Protein 6GZ8 (pdb70)

Solvent-accessible surface area: 7248 Å² total; per-residue (Å²): 125,40,150,48,57,0,18,0,2,30,171,104,22,142,39,53,47,42,80,9,70,0,68,168,38,188,59,37,6,85,18,0,0,69,26,0,12,71,74,18,66,0,47,142,64,53,34,150,52,36,83,4,5,0,9,49,106,10,89,15,94,30,60,74,94,221,91,12,11,0,13,0,32,2,25,77,61,0,88,106,21,122,123,125,10,7,110,68,0,12,63,0,0,4,83,0,0,19,48,25,130,59,5,86,50,0,46,3,62,5,75,48,126,103,32,184,97,1,55,64,39,26,42,109,20,64,88,76,12,21,79,196,118

Foldseek 3Di:
DCWAWFQWQFLVGHGDTDIDDDDDDPCVLQVSLQLLEFPGPVPVVDPPRTGHQFYHPKHWDWDQDQVQEIETEIEPSRLVDDQVCQVVNLQRSQVRNCVDPRHFFYFYHYPPHGDCARPPHGHGDDRGHGPVD

Nearest PDB structures (foldseek):
  6gz8-assembly1_A  TM=1.008E+00  e=9.552E-30  Bacillus subtilis subsp. subtilis str. 168
  6gzb-assembly2_B  TM=9.983E-01  e=2.114E-27  Bacillus subtilis subsp. subtilis str. 168
  6gzb-assembly4_D  TM=9.986E-01  e=3.557E-27  Bacillus subtilis subsp. subtilis str. 168
  7m3w-assembly1_B  TM=5.457E-01  e=1.826E-01  Mycobacterium avium subsp. paratuberculosis K-10
  1wz8-assembly1_E  TM=5.325E-01  e=3.986E-01  Thermus thermophilus HB8

Sequence (133 aa):
TVVMRELYLIDKNGYVVAQTLPLPKKSESTAKKQALEYLVQGGPVSSEILPNGFRAVLPADTTVNVDIKKDGTAIADFSNEFKNYKKEDEQKIVQQSVTWTLTQFSSIDKVKLRINGHELKEMPVGGTPISDDLSRKD

Structure (mmCIF, N/CA/C/O backbone):
data_6GZ8
#
_entry.id   6GZ8
#
_cell.length_a   38.360
_cell.length_b   53.601
_cell.length_c   64.861
_cell.angle_alpha   90.00
_cell.angle_beta   90.00
_cell.angle_gamma   90.00
#
_symmetry.space_group_name_H-M   'P 21 21 21'
#
loop_
_entity.id
_entity.type
_entity.pdbx_description
1 polymer 'Spore germination protein GerM'
2 non-polymer 'SODIUM ION'
3 non-polymer 1,2-ETHANEDIOL
4 water water
#
loop_
_atom_site.group_PDB
_atom_site.id
_atom_site.type_symbol
_atom_site.label_atom_id
_atom_site.label_alt_id
_atom_site.label_comp_id
_atom_site.label_asym_id
_atom_site.label_entity_id
_atom_site.label_seq_id
_atom_site.pdbx_PDB_ins_code
_atom_site.Cartn_x
_atom_site.Cartn_y
_atom_site.Cartn_z
_atom_site.occupancy
_atom_site.B_iso_or_equiv
_atom_site.auth_seq_id
_atom_site.auth_comp_id
_atom_site.auth_asym_id
_atom_site.auth_atom_id
_atom_site.pdbx_PDB_model_num
ATOM 1 N N . THR A 1 1 ? 13.853 35.303 11.460 1.00 13.29 76 THR A N 1
ATOM 2 C CA . THR A 1 1 ? 13.573 34.865 10.091 1.00 11.32 76 THR A CA 1
ATOM 3 C C . THR A 1 1 ? 12.090 35.007 9.806 1.00 11.52 76 THR A C 1
ATOM 4 O O . THR A 1 1 ? 11.269 35.161 10.735 1.00 14.08 76 THR A O 1
ATOM 17 N N . VAL A 1 2 ? 11.764 34.894 8.513 1.00 10.12 77 VAL A N 1
ATOM 18 C CA A VAL A 1 2 ? 10.419 35.064 7.973 0.50 9.15 77 VAL A CA 1
ATOM 19 C CA B VAL A 1 2 ? 10.392 34.958 8.077 0.50 10.79 77 VAL A CA 1
ATOM 20 C C . VAL A 1 2 ? 10.181 33.891 7.016 1.00 8.78 77 VAL A C 1
ATOM 21 O O . VAL A 1 2 ? 11.064 33.605 6.195 1.00 9.95 77 VAL A O 1
ATOM 45 N N . MET A 1 3 ? 9.009 33.260 7.075 1.00 8.25 78 MET A N 1
ATOM 46 C CA . MET A 1 3 ? 8.697 32.174 6.159 1.00 7.95 78 MET A CA 1
ATOM 47 C C . MET A 1 3 ? 8.463 32.716 4.754 1.00 7.39 78 MET A C 1
ATOM 48 O O . MET A 1 3 ? 7.633 33.587 4.557 1.00 9.61 78 MET A O 1
ATOM 62 N N . ARG A 1 4 ? 9.176 32.153 3.790 1.00 7.84 79 ARG A N 1
ATOM 63 C CA . ARG A 1 4 ? 9.037 32.534 2.382 1.00 7.93 79 ARG A CA 1
ATOM 64 C C . ARG A 1 4 ? 8.946 31.286 1.522 1.00 8.09 79 ARG A C 1
ATOM 65 O O . ARG A 1 4 ? 9.600 30.292 1.799 1.00 9.92 79 ARG A O 1
ATOM 86 N N . GLU A 1 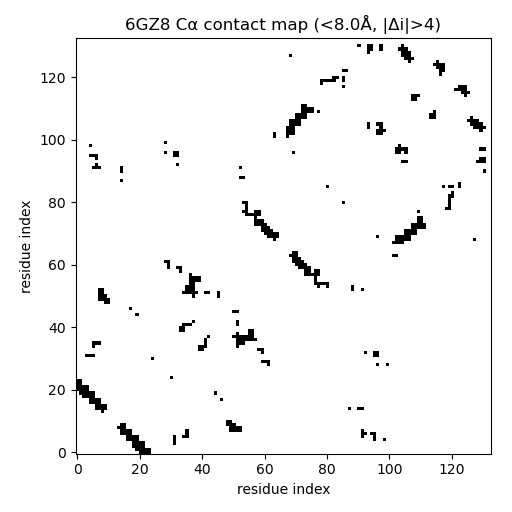5 ? 8.215 31.391 0.420 1.00 8.24 80 GLU A N 1
ATOM 87 C CA . GLU A 1 5 ? 8.182 30.313 -0.555 1.00 7.98 80 GLU A CA 1
ATOM 88 C C . GLU A 1 5 ? 9.331 30.480 -1.540 1.00 7.64 80 GLU A C 1
ATOM 89 O O . GLU A 1 5 ? 9.601 31.594 -2.031 1.00 8.75 80 GLU A O 1
ATOM 101 N N . LEU A 1 6 ? 10.050 29.391 -1.778 1.00 7.86 81 LEU A N 1
ATOM 102 C CA . LEU A 1 6 ? 11.043 29.320 -2.844 1.00 7.36 81 LEU A CA 1
ATOM 103 C C . LEU A 1 6 ? 10.657 28.163 -3.743 1.00 7.80 81 LEU A C 1
ATOM 104 O O . LEU A 1 6 ? 10.426 27.057 -3.268 1.00 8.71 81 LEU A O 1
ATOM 120 N N . TYR A 1 7 ? 10.568 28.411 -5.039 1.00 7.48 82 TYR A N 1
ATOM 121 C CA . TYR A 1 7 ? 10.160 27.370 -5.991 1.00 7.54 82 TYR A CA 1
ATOM 122 C C . TYR A 1 7 ? 11.413 26.713 -6.540 1.00 7.35 82 TYR A C 1
ATOM 123 O O . TYR A 1 7 ? 12.073 27.188 -7.455 1.00 8.98 82 TYR A O 1
ATOM 141 N N . LEU A 1 8 ? 11.808 25.662 -5.842 1.00 8.10 83 LEU A N 1
ATOM 142 C CA . LEU A 1 8 ? 13.048 24.946 -6.062 1.00 7.96 83 LEU A CA 1
ATOM 143 C C . LEU A 1 8 ? 12.794 23.690 -6.893 1.00 8.30 83 LEU A C 1
ATOM 144 O O . LEU A 1 8 ? 11.646 23.370 -7.168 1.00 10.69 83 LEU A O 1
ATOM 160 N N . ILE A 1 9 ? 13.856 22.999 -7.316 1.00 8.40 84 ILE A N 1
ATOM 161 C CA . ILE A 1 9 ? 13.707 21.774 -8.095 1.00 8.50 84 ILE A CA 1
ATOM 162 C C . ILE A 1 9 ? 14.047 20.569 -7.225 1.00 8.47 84 ILE A C 1
ATOM 163 O O . ILE A 1 9 ? 15.083 20.519 -6.558 1.00 8.96 84 ILE A O 1
ATOM 179 N N . ASP A 1 10 ? 13.093 19.656 -7.167 1.00 8.48 85 ASP A N 1
ATOM 180 C CA . ASP A 1 10 ? 13.182 18.513 -6.271 1.00 9.14 85 ASP A CA 1
ATOM 181 C C . ASP A 1 10 ? 13.987 17.360 -6.881 1.00 10.09 85 ASP A C 1
ATOM 182 O O . ASP A 1 10 ? 14.566 17.477 -7.982 1.00 9.47 85 ASP A O 1
ATOM 191 N N . LYS A 1 11 ? 14.083 16.258 -6.141 1.00 11.09 86 LYS A N 1
ATOM 192 C CA . LYS A 1 11 ? 14.915 15.128 -6.565 1.00 11.12 86 LYS A CA 1
ATOM 193 C C . LYS A 1 11 ? 14.450 14.493 -7.859 1.00 12.64 86 LYS A C 1
ATOM 194 O O . LYS A 1 11 ? 15.185 13.704 -8.446 1.00 17.24 86 LYS A O 1
ATOM 213 N N . ASN A 1 12 ? 13.206 14.733 -8.257 1.00 11.09 87 ASN A N 1
ATOM 214 C CA . ASN A 1 12 ? 12.653 14.155 -9.486 1.00 10.98 87 ASN A CA 1
ATOM 215 C C . ASN A 1 12 ? 12.584 15.163 -10.631 1.00 10.25 87 ASN A C 1
ATOM 216 O O . ASN A 1 12 ? 12.080 14.842 -11.707 1.00 11.18 87 ASN A O 1
ATOM 227 N N . GLY A 1 13 ? 13.144 16.355 -10.415 1.00 9.50 88 GLY A N 1
ATOM 228 C CA . GLY A 1 13 ? 13.186 17.393 -11.438 1.00 9.49 88 GLY A CA 1
ATOM 229 C C . GLY A 1 13 ? 11.998 18.325 -11.482 1.00 9.80 88 GLY A C 1
ATOM 230 O O . GLY A 1 13 ? 11.894 19.105 -12.424 1.00 10.38 88 GLY A O 1
ATOM 234 N N . TYR A 1 14 ? 11.076 18.238 -10.523 1.00 9.84 89 TYR A N 1
ATOM 235 C CA . TYR A 1 14 ? 9.892 19.076 -10.536 1.00 10.12 89 TYR A CA 1
ATOM 236 C C . TYR A 1 14 ? 10.144 20.387 -9.810 1.00 9.39 89 TYR A C 1
ATOM 237 O O . TYR A 1 14 ? 10.837 20.434 -8.793 1.00 9.94 89 TYR A O 1
ATOM 255 N N . VAL A 1 15 ? 9.510 21.449 -10.290 1.00 10.47 90 VAL A N 1
ATOM 256 C CA . VAL A 1 15 ? 9.487 22.722 -9.573 1.00 8.99 90 VAL A CA 1
ATOM 257 C C . VAL A 1 15 ? 8.405 22.650 -8.502 1.00 10.17 90 VAL A C 1
ATOM 258 O O . VAL A 1 15 ? 7.235 22.415 -8.818 1.00 13.10 90 VAL A O 1
ATOM 271 N N . VAL A 1 16 ? 8.822 22.799 -7.253 1.00 9.46 91 VAL A N 1
ATOM 272 C CA . VAL A 1 16 ? 7.947 22.594 -6.107 1.00 11.10 91 VAL A CA 1
ATOM 273 C C . VAL A 1 16 ? 8.165 23.716 -5.103 1.00 10.51 91 VAL A C 1
ATOM 274 O O . VAL A 1 16 ? 9.283 24.101 -4.848 1.00 12.24 91 VAL A O 1
ATOM 287 N N . ALA A 1 17 ? 7.084 24.255 -4.535 1.00 10.01 92 ALA A N 1
ATOM 288 C CA . ALA A 1 17 ? 7.207 25.227 -3.471 1.00 10.15 92 ALA A CA 1
ATOM 289 C C . ALA A 1 17 ? 7.869 24.603 -2.242 1.00 10.31 92 ALA A C 1
ATOM 290 O O . ALA A 1 17 ? 7.511 23.493 -1.846 1.00 11.38 92 ALA A O 1
ATOM 297 N N . GLN A 1 18 ? 8.816 25.306 -1.649 1.00 9.87 93 GLN A N 1
ATOM 298 C CA . GLN A 1 18 ? 9.392 24.930 -0.361 1.00 9.06 93 GLN A CA 1
ATOM 299 C C . GLN A 1 18 ? 9.380 26.202 0.495 1.00 9.41 93 GLN A C 1
ATOM 300 O O . GLN A 1 18 ? 9.686 27.308 0.025 1.00 13.40 93 GLN A O 1
ATOM 314 N N . THR A 1 19 ? 9.029 26.018 1.760 1.00 8.92 94 THR A N 1
ATOM 315 C CA . THR A 1 19 ? 9.009 27.132 2.678 1.00 9.44 94 THR A CA 1
ATOM 316 C C . THR A 1 19 ? 10.328 27.175 3.418 1.00 10.50 94 THR A C 1
ATOM 317 O O . THR A 1 19 ? 10.762 26.163 4.032 1.00 15.01 94 THR A O 1
ATOM 328 N N . LEU A 1 20 ? 11.007 28.310 3.311 1.00 8.47 95 LEU A N 1
ATOM 329 C CA . LEU A 1 20 ? 12.278 28.423 3.988 1.00 10.06 95 LEU A CA 1
ATOM 330 C C . LEU A 1 20 ? 12.236 29.649 4.885 1.00 8.76 95 LEU A C 1
ATOM 331 O O . LEU A 1 20 ? 11.525 30.603 4.592 1.00 9.19 95 LEU A O 1
ATOM 347 N N . PRO A 1 21 ? 13.042 29.651 5.960 1.00 11.11 96 PRO A N 1
ATOM 348 C CA . PRO A 1 21 ? 13.081 30.825 6.833 1.00 10.12 96 PRO A CA 1
ATOM 349 C C . PRO A 1 21 ? 14.186 31.750 6.330 1.00 10.11 9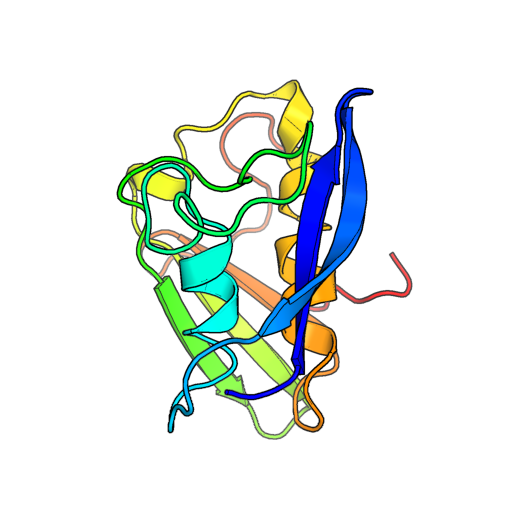6 PRO A C 1
ATOM 350 O O . PRO A 1 21 ? 15.370 31.364 6.421 1.00 13.63 96 PRO A O 1
ATOM 361 N N . LEU A 1 22 ? 13.813 32.911 5.816 1.00 9.69 97 LEU A N 1
ATOM 362 C CA . LEU A 1 22 ? 14.789 33.858 5.289 1.00 9.86 97 LEU A CA 1
ATOM 363 C C . LEU A 1 22 ? 14.978 34.997 6.276 1.00 9.80 97 LEU A C 1
ATOM 364 O O . LEU A 1 22 ? 14.062 35.341 7.025 1.00 11.39 97 LEU A O 1
ATOM 380 N N . PRO A 1 23 ? 16.165 35.597 6.307 1.00 9.39 98 PRO A N 1
ATOM 381 C CA . PRO A 1 23 ? 16.352 36.746 7.177 1.00 8.98 98 PRO A CA 1
ATOM 382 C C . PRO A 1 23 ? 15.410 37.880 6.800 1.00 9.35 98 PRO A C 1
ATOM 383 O O . PRO A 1 23 ? 14.954 37.981 5.650 1.00 10.51 98 PRO A O 1
ATOM 394 N N . LYS A 1 24 ? 15.142 38.762 7.755 1.00 9.78 99 LYS A N 1
ATOM 395 C CA A LYS A 1 24 ? 14.371 39.950 7.447 0.60 10.93 99 LYS A CA 1
ATOM 396 C CA B LYS A 1 24 ? 14.370 39.966 7.461 0.40 10.62 99 LYS A CA 1
ATOM 397 C C . LYS A 1 24 ? 15.081 40.809 6.401 1.00 10.01 99 LYS A C 1
ATOM 398 O O . LYS A 1 24 ? 16.305 40.841 6.330 1.00 11.20 99 LYS A O 1
ATOM 434 N N . SER A 1 25 ? 14.296 41.479 5.569 1.00 10.49 100 SER A N 1
ATOM 435 C CA . SER A 1 25 ? 14.830 42.247 4.452 1.00 10.09 100 SER A CA 1
ATOM 436 C C . SER A 1 25 ? 13.909 43.420 4.144 1.00 12.14 100 SER A C 1
ATOM 437 O O . SER A 1 25 ? 12.696 43.310 4.291 1.00 13.62 100 SER A O 1
ATOM 445 N N . GLU A 1 26 ? 14.496 44.493 3.645 1.00 12.75 101 GLU A N 1
ATOM 446 C CA . GLU A 1 26 ? 13.741 45.623 3.100 1.00 14.57 101 GLU A CA 1
ATOM 447 C C . GLU A 1 26 ? 13.508 45.493 1.589 1.00 12.57 101 GLU A C 1
ATOM 448 O O . GLU A 1 26 ? 12.855 46.366 1.008 1.00 14.67 101 GLU A O 1
ATOM 460 N N . SER A 1 27 ? 14.017 44.419 0.939 1.00 10.03 102 SER A N 1
ATOM 461 C CA . SER A 1 27 ? 13.812 44.207 -0.497 1.00 9.54 102 SER A CA 1
ATOM 462 C C . SER A 1 27 ? 13.499 42.705 -0.642 1.00 8.28 102 SER A C 1
ATOM 463 O O . SER A 1 27 ? 14.299 41.896 -1.154 1.00 8.66 102 SER A O 1
ATOM 471 N N . THR A 1 28 ? 12.310 42.328 -0.183 1.00 9.13 103 THR A N 1
ATOM 472 C CA . THR A 1 28 ? 11.968 40.918 -0.054 1.00 7.78 103 THR A CA 1
ATOM 473 C C . THR A 1 28 ? 11.804 40.175 -1.383 1.00 8.12 103 THR A C 1
ATOM 474 O O . THR A 1 28 ? 12.107 38.988 -1.446 1.00 7.95 103 THR A O 1
ATOM 485 N N . ALA A 1 29 ? 11.328 40.873 -2.435 1.00 8.24 104 ALA A N 1
ATOM 486 C CA . ALA A 1 29 ? 11.180 40.205 -3.725 1.00 8.26 104 ALA A CA 1
ATOM 487 C C . ALA A 1 29 ? 12.549 39.869 -4.316 1.00 8.06 104 ALA A C 1
ATOM 488 O O . ALA A 1 29 ? 12.790 38.741 -4.773 1.00 8.09 104 ALA A O 1
ATOM 495 N N . LYS A 1 30 ? 13.457 40.847 -4.302 1.00 8.04 105 LYS A N 1
ATOM 496 C CA A LYS A 1 30 ? 14.823 40.623 -4.741 0.50 7.68 105 LYS A CA 1
ATOM 497 C CA B LYS A 1 30 ? 14.821 40.611 -4.745 0.50 7.74 105 LYS A CA 1
ATOM 498 C C . LYS A 1 30 ? 15.485 39.525 -3.909 1.00 7.23 105 LYS A C 1
ATOM 499 O O . LYS A 1 30 ? 16.133 38.620 -4.455 1.00 7.65 105 LYS A O 1
ATOM 535 N N . GLN A 1 31 ? 15.319 39.599 -2.585 1.00 7.42 106 GLN A N 1
ATOM 536 C CA . GLN A 1 31 ? 15.892 38.589 -1.714 1.00 7.26 106 GLN A CA 1
ATOM 537 C C . GLN A 1 31 ? 15.437 37.185 -2.086 1.00 7.27 106 GLN A C 1
ATOM 538 O O . GLN A 1 31 ? 16.244 36.256 -2.122 1.00 7.34 106 GLN A O 1
ATOM 552 N N . ALA A 1 32 ? 14.146 37.003 -2.310 1.00 7.23 107 ALA A N 1
ATOM 553 C CA . ALA A 1 32 ? 13.648 35.680 -2.636 1.00 7.06 107 ALA A CA 1
ATOM 554 C C . ALA A 1 32 ? 14.308 35.156 -3.910 1.00 7.12 107 ALA A C 1
ATOM 555 O O . ALA A 1 32 ? 14.711 33.988 -3.978 1.00 7.82 107 ALA A O 1
ATOM 562 N N . LEU A 1 33 ? 14.435 36.002 -4.934 1.00 7.56 108 LEU A N 1
ATOM 563 C CA . LEU A 1 33 ? 15.166 35.592 -6.133 1.00 7.18 108 LEU A CA 1
ATOM 564 C C . LEU A 1 33 ? 16.627 35.267 -5.852 1.00 7.23 108 LEU A C 1
ATOM 565 O O . LEU A 1 33 ? 17.177 34.329 -6.441 1.00 7.60 108 LEU A O 1
ATOM 581 N N . GLU A 1 34 ? 17.281 36.027 -4.970 1.00 7.13 109 GLU A N 1
ATOM 582 C CA . GLU A 1 34 ? 18.665 35.716 -4.617 1.00 7.03 109 GLU A CA 1
ATOM 583 C C . GLU A 1 34 ? 18.779 34.339 -4.022 1.00 6.92 109 GLU A C 1
ATOM 584 O O . GLU A 1 34 ? 19.809 33.667 -4.199 1.00 7.61 109 GLU A O 1
ATOM 596 N N . TYR A 1 35 ? 17.750 33.882 -3.277 1.00 7.06 110 TYR A N 1
ATOM 597 C CA . TYR A 1 35 ? 17.696 32.546 -2.717 1.00 7.17 110 TYR A CA 1
ATOM 598 C C . TYR A 1 35 ? 17.262 31.459 -3.729 1.00 7.20 110 TYR A C 1
ATOM 599 O O . TYR A 1 35 ? 17.026 30.306 -3.301 1.00 7.96 110 TYR A O 1
ATOM 617 N N . LEU A 1 36 ? 17.149 31.789 -5.052 1.00 6.83 111 LEU A N 1
ATOM 618 C CA . LEU A 1 36 ? 16.953 30.760 -6.047 1.00 7.27 111 LEU A CA 1
ATOM 619 C C . LEU A 1 36 ? 18.261 30.486 -6.811 1.00 7.19 111 LEU A C 1
ATOM 620 O O . LEU A 1 36 ? 18.276 29.601 -7.712 1.00 7.73 111 LEU A O 1
ATOM 636 N N . VAL A 1 37 ? 19.340 31.201 -6.497 1.00 7.12 112 VAL A N 1
ATOM 637 C CA . VAL A 1 37 ? 20.574 31.146 -7.284 1.00 6.96 112 VAL A CA 1
ATOM 638 C C . VAL A 1 37 ? 21.482 30.023 -6.790 1.00 6.95 112 VAL A C 1
ATOM 639 O O . VAL A 1 37 ? 21.802 29.913 -5.583 1.00 7.65 112 VAL A O 1
ATOM 652 N N . GLN A 1 38 ? 21.935 29.184 -7.716 1.00 7.54 113 GLN A N 1
ATOM 653 C CA . GLN A 1 38 ? 22.868 28.114 -7.391 1.00 7.56 113 GLN A CA 1
ATOM 654 C C . GLN A 1 38 ? 24.140 28.695 -6.798 1.00 8.07 113 GLN A C 1
ATOM 655 O O . GLN A 1 38 ? 24.728 29.631 -7.342 1.00 8.93 113 GLN A O 1
ATOM 669 N N . GLY A 1 39 ? 24.576 28.099 -5.692 1.00 8.80 114 GLY A N 1
ATOM 670 C CA . GLY A 1 39 ? 25.771 28.559 -5.027 1.00 9.01 114 GLY A CA 1
ATOM 671 C C . GLY A 1 39 ? 25.607 29.786 -4.155 1.00 9.61 114 GLY A C 1
ATOM 672 O O . GLY A 1 39 ? 26.566 30.235 -3.551 1.00 11.51 114 GLY A O 1
ATOM 676 N N . GLY A 1 40 ? 24.405 30.333 -4.127 1.00 8.99 115 GLY A N 1
ATOM 677 C CA . GLY A 1 40 ? 24.107 31.517 -3.342 1.00 8.98 115 GLY A CA 1
ATOM 678 C C . GLY A 1 40 ? 23.709 31.143 -1.929 1.00 8.80 115 GLY A C 1
ATOM 679 O O . GLY A 1 40 ? 23.937 30.008 -1.480 1.00 9.92 115 GLY A O 1
ATOM 683 N N . PRO A 1 41 ? 23.089 32.072 -1.200 1.00 9.30 116 PRO A N 1
ATOM 684 C CA . PRO A 1 41 ? 22.808 31.801 0.207 1.00 10.71 116 PRO A CA 1
ATOM 685 C C . PRO A 1 41 ? 21.837 30.681 0.469 1.00 9.53 116 PRO A C 1
ATOM 686 O O . PRO A 1 41 ? 21.811 30.156 1.594 1.00 11.55 116 PRO A O 1
ATOM 697 N N . VAL A 1 42 ? 21.051 30.260 -0.509 1.00 8.83 117 VAL A N 1
ATOM 698 C CA . VAL A 1 42 ? 20.176 29.116 -0.275 1.00 8.91 117 VAL A CA 1
ATOM 699 C C . VAL A 1 42 ? 20.956 27.816 -0.063 1.00 9.35 117 VAL A C 1
ATOM 700 O O . VAL A 1 42 ? 20.416 26.856 0.481 1.00 10.57 117 VAL A O 1
ATOM 713 N N . SER A 1 43 ? 22.209 27.779 -0.488 1.00 9.89 118 SER A N 1
ATOM 714 C CA A SER A 1 43 ? 22.946 26.524 -0.515 0.50 10.86 118 SER A CA 1
ATOM 715 C CA B SER A 1 43 ? 22.912 26.507 -0.533 0.50 11.12 118 SER A CA 1
ATOM 716 C C . SER A 1 43 ? 22.930 25.841 0.846 1.00 12.88 118 SER A C 1
ATOM 717 O O . SER A 1 43 ? 22.802 24.622 0.944 1.00 19.55 118 SER A O 1
ATOM 731 N N . GLU A 1 44 ? 23.078 26.621 1.918 1.00 13.17 119 GLU A N 1
ATOM 732 C CA . GLU A 1 44 ? 23.170 26.063 3.256 1.00 20.10 119 GLU A CA 1
ATOM 733 C C . GLU A 1 44 ? 21.849 25.575 3.836 1.00 15.67 119 GLU A C 1
ATOM 734 O O . GLU A 1 44 ? 21.846 24.873 4.845 1.00 20.35 119 GLU A O 1
ATOM 746 N N . ILE A 1 45 ? 20.740 25.956 3.208 1.00 11.90 120 ILE A N 1
ATOM 747 C CA . ILE A 1 45 ? 19.431 25.677 3.765 1.00 11.03 120 ILE A CA 1
ATOM 748 C C . ILE A 1 45 ? 18.556 24.880 2.810 1.00 10.55 120 ILE A C 1
ATOM 749 O O . ILE A 1 45 ? 17.385 24.645 3.097 1.00 11.60 120 ILE A O 1
ATOM 765 N N . LEU A 1 46 ? 19.114 24.377 1.704 1.00 10.43 121 LEU A N 1
ATOM 766 C CA . LEU A 1 46 ? 18.304 23.585 0.788 1.00 9.84 121 LEU A CA 1
ATOM 767 C C . LEU A 1 46 ? 17.743 22.359 1.491 1.00 10.85 121 LEU A C 1
ATOM 768 O O . LEU A 1 46 ? 18.495 21.627 2.129 1.00 12.56 121 LEU A O 1
ATOM 784 N N . 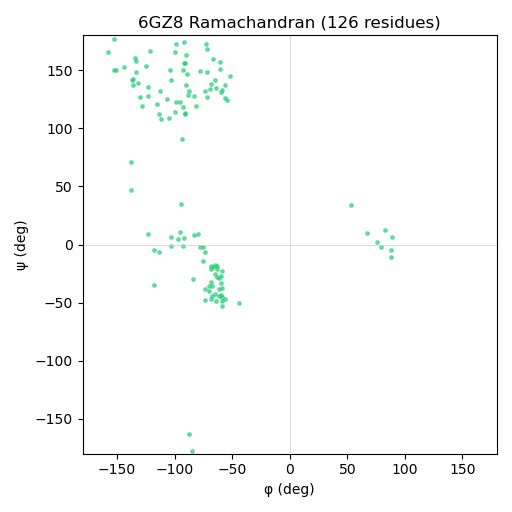PRO A 1 47 ? 16.427 22.107 1.342 1.00 11.21 122 PRO A N 1
ATOM 785 C CA . PRO A 1 47 ? 15.877 20.888 1.877 1.00 13.79 122 PRO A CA 1
ATOM 786 C C . PRO A 1 47 ? 16.425 19.670 1.147 1.00 13.33 122 PRO A C 1
ATOM 787 O O . PRO A 1 47 ? 16.942 19.764 0.024 1.00 11.75 122 PRO A O 1
ATOM 798 N N . ASN A 1 48 ? 16.323 18.530 1.804 1.00 16.98 123 ASN A N 1
ATOM 799 C CA . ASN A 1 48 ? 16.918 17.309 1.289 1.00 17.67 123 ASN A CA 1
ATOM 800 C C . ASN A 1 48 ? 16.443 16.965 -0.100 1.00 12.87 123 ASN A C 1
ATOM 801 O O . ASN A 1 48 ? 15.236 16.986 -0.374 1.00 16.39 123 ASN A O 1
ATOM 812 N N . GLY A 1 49 ? 17.405 16.770 -1.008 1.00 14.11 124 GLY A N 1
ATOM 813 C CA . GLY A 1 49 ? 17.107 16.395 -2.389 1.00 12.86 124 GLY A CA 1
ATOM 814 C C . GLY A 1 49 ? 16.864 17.554 -3.350 1.00 11.09 124 GLY A C 1
ATOM 815 O O . GLY A 1 49 ? 16.729 17.321 -4.550 1.00 11.91 124 GLY A O 1
ATOM 819 N N . PHE A 1 50 ? 16.721 18.768 -2.809 1.00 10.16 125 PHE A N 1
ATOM 820 C CA . PHE A 1 50 ? 16.387 19.928 -3.627 1.00 8.76 125 PHE A CA 1
ATOM 821 C C . PHE A 1 50 ? 17.628 20.643 -4.121 1.00 8.90 125 PHE A C 1
ATOM 822 O O . PHE A 1 50 ? 18.679 20.637 -3.472 1.00 10.94 125 PHE A O 1
ATOM 839 N N . ARG A 1 51 ? 17.453 21.377 -5.230 1.00 8.19 126 ARG A N 1
ATOM 840 C CA . ARG A 1 51 ? 18.514 22.227 -5.721 1.00 7.99 126 ARG A CA 1
ATOM 841 C C . ARG A 1 51 ? 17.940 23.581 -6.072 1.00 8.11 126 ARG A C 1
ATOM 842 O O . ARG A 1 51 ? 16.741 23.747 -6.310 1.00 8.84 126 ARG A O 1
ATOM 863 N N . ALA A 1 52 ? 18.864 24.558 -6.146 1.00 8.34 127 ALA A N 1
ATOM 864 C CA . ALA A 1 52 ? 18.569 25.889 -6.638 1.00 8.34 127 ALA A CA 1
ATOM 865 C C . ALA A 1 52 ? 18.363 25.849 -8.155 1.00 7.37 127 ALA A C 1
ATOM 866 O O . ALA A 1 52 ? 18.704 24.871 -8.858 1.00 8.41 127 ALA A O 1
ATOM 873 N N . VAL A 1 53 ? 17.847 26.952 -8.694 1.00 7.54 128 VAL A N 1
ATOM 874 C CA . VAL A 1 53 ? 17.325 26.974 -10.046 1.00 7.88 128 VAL A CA 1
ATOM 875 C C . VAL A 1 53 ? 18.041 27.911 -11.014 1.00 7.21 128 VAL A C 1
ATOM 876 O O . VAL A 1 53 ? 18.156 27.600 -12.206 1.00 8.83 128 VAL A O 1
ATOM 889 N N . LEU A 1 54 ? 18.524 29.053 -10.537 1.00 7.24 129 LEU A N 1
ATOM 890 C CA . LEU A 1 54 ? 19.141 30.042 -11.414 1.00 7.63 129 LEU A CA 1
ATOM 891 C C . LEU A 1 54 ? 20.636 29.802 -11.464 1.00 7.50 129 LEU A C 1
ATOM 892 O O . LEU A 1 54 ? 21.246 29.353 -10.472 1.00 8.05 129 LEU A O 1
ATOM 908 N N . PRO A 1 55 ? 21.278 30.142 -12.586 1.00 7.56 130 PRO A N 1
ATOM 909 C CA . PRO A 1 55 ? 22.711 29.878 -12.690 1.00 7.87 130 PRO A CA 1
ATOM 910 C C . PRO A 1 55 ? 23.529 30.613 -11.634 1.00 7.73 130 PRO A C 1
ATOM 911 O O . PRO A 1 55 ? 23.203 31.741 -11.237 1.00 7.85 130 PRO A O 1
ATOM 922 N N . ALA A 1 56 ? 24.651 30.018 -11.272 1.00 8.35 131 ALA A N 1
ATOM 923 C CA . ALA A 1 56 ? 25.583 30.651 -10.368 1.00 8.81 131 ALA A CA 1
ATOM 924 C C . ALA A 1 56 ? 25.937 32.048 -10.839 1.00 8.81 131 ALA A C 1
ATOM 925 O O . ALA A 1 56 ? 26.075 32.324 -12.038 1.00 9.05 131 ALA A O 1
ATOM 932 N N . ASP A 1 57 ? 26.137 32.935 -9.848 1.00 8.75 132 ASP A N 1
ATOM 933 C CA . ASP A 1 57 ? 26.524 34.300 -10.098 1.00 9.87 132 ASP A CA 1
ATOM 934 C C . ASP A 1 57 ? 25.477 35.167 -10.792 1.00 9.07 132 ASP A C 1
ATOM 935 O O . ASP A 1 57 ? 25.791 36.299 -11.159 1.00 11.98 132 ASP A O 1
ATOM 944 N N . THR A 1 58 ? 24.236 34.697 -10.930 1.00 8.20 133 THR A N 1
ATOM 945 C CA . THR A 1 58 ? 23.173 35.533 -11.392 1.00 8.10 133 THR A CA 1
ATOM 946 C C . THR A 1 58 ? 22.846 36.574 -10.327 1.00 8.30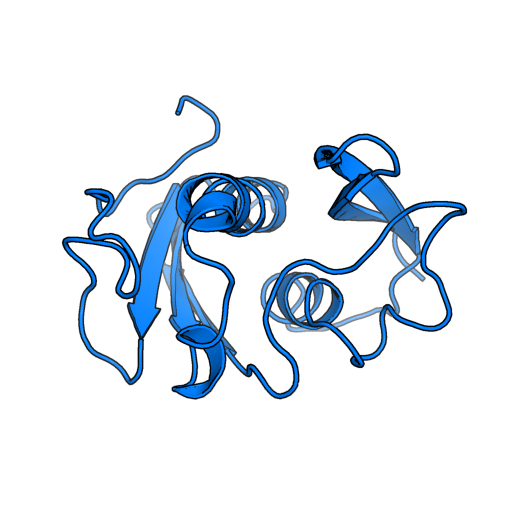 133 THR A C 1
ATOM 947 O O . THR A 1 58 ? 22.760 36.246 -9.143 1.00 8.92 133 THR A O 1
ATOM 958 N N . THR A 1 59 ? 22.700 37.825 -10.769 1.00 8.32 134 THR A N 1
ATOM 959 C CA . THR A 1 59 ? 22.166 38.892 -9.913 1.00 8.21 134 THR A CA 1
ATOM 960 C C . THR A 1 59 ? 20.928 39.461 -10.597 1.00 8.01 134 THR A C 1
ATOM 961 O O . THR A 1 59 ? 20.655 39.199 -11.769 1.00 8.28 134 THR A O 1
ATOM 972 N N . VAL A 1 60 ? 20.165 40.248 -9.829 1.00 8.05 135 VAL A N 1
ATOM 973 C CA . VAL A 1 60 ? 18.902 40.741 -10.342 1.00 8.10 135 VAL A CA 1
ATOM 974 C C . VAL A 1 60 ? 18.495 42.048 -9.712 1.00 8.39 135 VAL A C 1
ATOM 975 O O . VAL A 1 60 ? 18.917 42.366 -8.598 1.00 9.47 135 VAL A O 1
ATOM 988 N N . ASN A 1 61 ? 17.773 42.845 -10.489 1.00 7.83 136 ASN A N 1
ATOM 989 C CA . ASN A 1 61 ? 17.084 44.031 -9.991 1.00 7.94 136 ASN A CA 1
ATOM 990 C C . ASN A 1 61 ? 15.595 43.753 -10.106 1.00 7.72 136 ASN A C 1
ATOM 991 O O . ASN A 1 61 ? 15.143 43.247 -11.132 1.00 8.47 136 ASN A O 1
ATOM 1002 N N . VAL A 1 62 ? 14.843 44.015 -9.039 1.00 8.17 137 VAL A N 1
ATOM 1003 C CA . VAL A 1 62 ? 13.397 43.881 -9.094 1.00 8.11 137 VAL A CA 1
ATOM 1004 C C . VAL A 1 62 ? 12.760 45.250 -8.895 1.00 8.99 137 VAL A C 1
ATOM 1005 O O . VAL A 1 62 ? 12.967 45.907 -7.872 1.00 10.55 137 VAL A O 1
ATOM 1018 N N . ASP A 1 63 ? 11.990 45.681 -9.882 1.00 8.90 138 ASP A N 1
ATOM 1019 C CA . ASP A 1 63 ? 11.266 46.948 -9.832 1.00 9.81 138 ASP A CA 1
ATOM 1020 C C . ASP A 1 63 ? 9.786 46.631 -9.807 1.00 9.35 138 ASP A C 1
ATOM 1021 O O . ASP A 1 63 ? 9.250 46.088 -10.765 1.00 10.26 138 ASP A O 1
ATOM 1030 N N . ILE A 1 64 ? 9.143 46.916 -8.682 1.00 9.32 139 ILE A N 1
ATOM 1031 C CA . ILE A 1 64 ? 7.729 46.638 -8.517 1.00 9.74 139 ILE A CA 1
ATOM 1032 C C . ILE A 1 64 ? 6.904 47.864 -8.898 1.00 10.04 139 ILE A C 1
ATOM 1033 O O . ILE A 1 64 ? 7.073 48.943 -8.336 1.00 13.21 139 ILE A O 1
ATOM 1049 N N . LYS A 1 65 ? 6.061 47.704 -9.922 1.00 10.23 140 LYS A N 1
ATOM 1050 C CA . LYS A 1 65 ? 5.214 48.782 -10.430 1.00 10.42 140 LYS A CA 1
ATOM 1051 C C . LYS A 1 65 ? 3.875 48.810 -9.714 1.00 10.92 140 LYS A C 1
ATOM 1052 O O . LYS A 1 65 ? 3.421 47.804 -9.172 1.00 13.18 140 LYS A O 1
ATOM 1071 N N . LYS A 1 66 ? 3.180 49.939 -9.842 1.00 12.09 141 LYS A N 1
ATOM 1072 C CA . LYS A 1 66 ? 1.920 50.154 -9.142 1.00 14.32 141 LYS A CA 1
ATOM 1073 C C . LYS A 1 66 ? 0.786 49.254 -9.640 1.00 13.71 141 LYS A C 1
ATOM 1074 O O . LYS A 1 66 ? -0.253 49.141 -8.998 1.00 19.07 141 LYS A O 1
ATOM 1093 N N . ASP A 1 67 ? 0.919 48.744 -10.857 1.00 14.22 142 ASP A N 1
ATOM 1094 C CA . ASP A 1 67 ? -0.069 47.840 -11.412 1.00 15.34 142 ASP A CA 1
ATOM 1095 C C . ASP A 1 67 ? 0.115 46.378 -10.971 1.00 13.60 142 ASP A C 1
ATOM 1096 O O . ASP A 1 67 ? -0.616 45.554 -11.437 1.00 15.02 142 ASP A O 1
ATOM 1105 N N . GLY A 1 68 ? 1.023 46.061 -10.006 1.00 12.20 143 GLY A N 1
ATOM 1106 C CA . GLY A 1 68 ? 1.270 44.686 -9.631 1.00 11.25 143 GLY A CA 1
ATOM 1107 C C . GLY A 1 68 ? 2.341 43.954 -10.440 1.00 9.79 143 GLY A C 1
ATOM 1108 O O . GLY A 1 68 ? 2.661 42.823 -10.103 1.00 9.76 143 GLY A O 1
ATOM 1112 N N . THR A 1 69 ? 2.917 44.583 -11.491 1.00 10.11 144 THR A N 1
ATOM 1113 C CA . THR A 1 69 ? 3.947 43.942 -12.238 1.00 9.85 144 THR A CA 1
ATOM 1114 C C . THR A 1 69 ? 5.313 44.111 -11.578 1.00 9.17 144 THR A C 1
ATOM 1115 O O . THR A 1 69 ? 5.716 45.235 -11.238 1.00 11.47 144 THR A O 1
ATOM 1126 N N . ALA A 1 70 ? 6.005 43.010 -11.369 1.00 9.01 145 ALA A N 1
ATOM 1127 C CA . ALA A 1 70 ? 7.406 43.081 -10.970 1.00 9.45 145 ALA A CA 1
ATOM 1128 C C . ALA A 1 70 ? 8.263 42.867 -12.212 1.00 8.79 145 ALA A C 1
ATOM 1129 O O . ALA A 1 70 ? 8.094 41.851 -12.922 1.00 10.12 145 ALA A O 1
ATOM 1136 N N . ILE A 1 71 ? 9.120 43.832 -12.507 1.00 8.77 146 ILE A N 1
ATOM 1137 C CA . ILE A 1 71 ? 10.107 43.703 -13.572 1.00 8.54 146 ILE A CA 1
ATOM 1138 C C . ILE A 1 71 ? 11.381 43.129 -12.948 1.00 7.96 146 ILE A C 1
ATOM 1139 O O . ILE A 1 71 ? 12.004 43.778 -12.112 1.0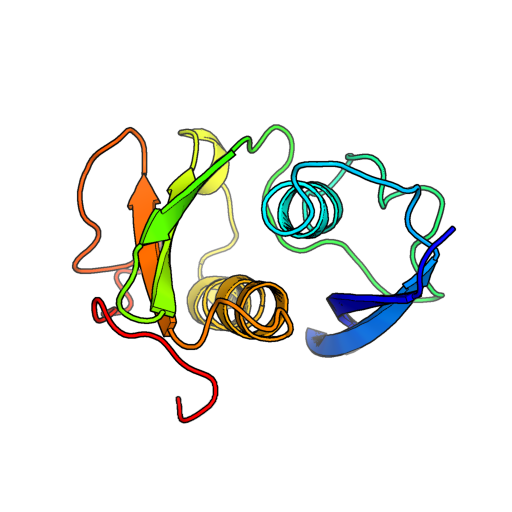0 8.73 146 ILE A O 1
ATOM 1155 N N . ALA A 1 72 ? 11.713 41.906 -13.334 1.00 8.12 147 ALA A N 1
ATOM 1156 C CA . ALA A 1 72 ? 12.890 41.218 -12.842 1.00 8.08 147 ALA A CA 1
ATOM 1157 C C . ALA A 1 72 ? 13.929 41.237 -13.961 1.00 7.35 147 ALA A C 1
ATOM 1158 O O . ALA A 1 72 ? 13.750 40.604 -14.985 1.00 8.15 147 ALA A O 1
ATOM 1165 N N . ASP A 1 73 ? 14.973 42.033 -13.754 1.00 7.57 148 ASP A N 1
ATOM 1166 C CA . ASP A 1 73 ? 15.995 42.279 -14.769 1.00 7.52 148 ASP A CA 1
ATOM 1167 C C . ASP A 1 73 ? 17.286 41.642 -14.307 1.00 7.56 148 ASP A C 1
ATOM 1168 O O . ASP A 1 73 ? 17.910 42.062 -13.324 1.00 8.00 148 ASP A O 1
ATOM 1177 N N . PHE A 1 74 ? 17.637 40.549 -14.983 1.00 7.66 149 PHE A N 1
ATOM 1178 C CA . PHE A 1 74 ? 18.745 39.683 -14.581 1.00 7.88 149 PHE A CA 1
ATOM 1179 C C . PHE A 1 74 ? 20.068 40.073 -15.231 1.00 7.62 149 PHE A C 1
ATOM 1180 O O . PHE A 1 74 ? 20.102 40.589 -16.358 1.00 8.17 149 PHE A O 1
ATOM 1197 N N . SER A 1 75 ? 21.152 39.689 -14.560 1.00 7.86 150 SER A N 1
ATOM 1198 C CA . SER A 1 75 ? 22.476 39.802 -15.128 1.00 8.11 150 SER A CA 1
ATOM 1199 C C . SER A 1 75 ? 22.720 38.763 -16.215 1.00 7.66 150 SER A C 1
ATOM 1200 O O . SER A 1 75 ? 21.938 37.831 -16.431 1.00 8.09 150 SER A O 1
ATOM 1208 N N . ASN A 1 76 ? 23.855 38.915 -16.882 1.00 8.17 151 ASN A N 1
ATOM 1209 C CA . ASN A 1 76 ? 24.144 38.107 -18.053 1.00 8.45 151 ASN A CA 1
ATOM 1210 C C . ASN A 1 76 ? 24.301 36.625 -17.739 1.00 8.58 151 ASN A C 1
ATOM 1211 O O . ASN A 1 76 ? 24.048 35.784 -18.601 1.00 9.08 151 ASN A O 1
ATOM 1222 N N . GLU A 1 77 ? 24.669 36.319 -16.494 1.00 8.74 152 GLU A N 1
ATOM 1223 C CA . GLU A 1 77 ? 24.801 34.936 -16.057 1.00 9.12 152 GLU A CA 1
ATOM 1224 C C . GLU A 1 77 ? 23.477 34.183 -16.116 1.00 9.02 152 GLU A C 1
ATOM 1225 O O . GLU A 1 77 ? 23.458 32.945 -16.128 1.00 9.54 152 GLU A O 1
ATOM 1237 N N . PHE A 1 78 ? 22.368 34.902 -16.116 1.00 8.96 153 PHE A N 1
ATOM 1238 C CA . PHE A 1 78 ? 21.061 34.259 -16.174 1.00 9.73 153 PHE A CA 1
ATOM 1239 C C . PHE A 1 78 ? 20.910 33.403 -17.431 1.00 10.29 153 PHE A C 1
ATOM 1240 O O . PHE A 1 78 ? 20.117 32.468 -17.434 1.00 12.48 153 PHE A O 1
ATOM 1257 N N . LYS A 1 79 ? 21.703 33.704 -18.465 1.00 8.94 154 LYS A N 1
ATOM 1258 C CA . LYS A 1 79 ? 21.650 32.919 -19.696 1.00 9.83 154 LYS A CA 1
ATOM 1259 C C . LYS A 1 79 ? 22.324 31.565 -19.581 1.00 9.35 154 LYS A C 1
ATOM 1260 O O . LYS A 1 79 ? 22.224 30.776 -20.509 1.00 11.94 154 LYS A O 1
ATOM 1279 N N . ASN A 1 80 ? 22.926 31.229 -18.446 1.00 8.79 155 ASN A N 1
ATOM 1280 C CA . ASN A 1 80 ? 23.763 30.044 -18.342 1.00 9.07 155 ASN A CA 1
ATOM 1281 C C . ASN A 1 80 ? 23.033 28.811 -17.818 1.00 10.34 155 ASN A C 1
ATOM 1282 O O . ASN A 1 80 ? 23.605 28.019 -17.111 1.00 20.86 155 ASN A O 1
ATOM 1293 N N . TYR A 1 81 ? 21.769 2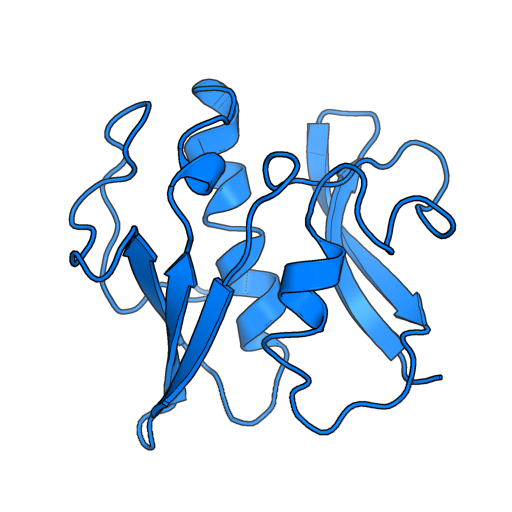8.650 -18.148 1.00 8.83 156 TYR A N 1
ATOM 1294 C CA . TYR A 1 81 ? 20.989 27.505 -17.704 1.00 8.45 156 TYR A CA 1
ATOM 1295 C C . TYR A 1 81 ? 20.881 26.432 -18.787 1.00 8.58 156 TYR A C 1
ATOM 1296 O O . TYR A 1 81 ? 21.168 26.675 -19.971 1.00 9.07 156 TYR A O 1
ATOM 1314 N N . LYS A 1 82 ? 20.450 25.245 -18.356 1.00 8.31 157 LYS A N 1
ATOM 1315 C CA . LYS A 1 82 ? 20.208 24.139 -19.250 1.00 7.78 157 LYS A CA 1
ATOM 1316 C C . LYS A 1 82 ? 18.927 24.388 -20.044 1.00 7.69 157 LYS 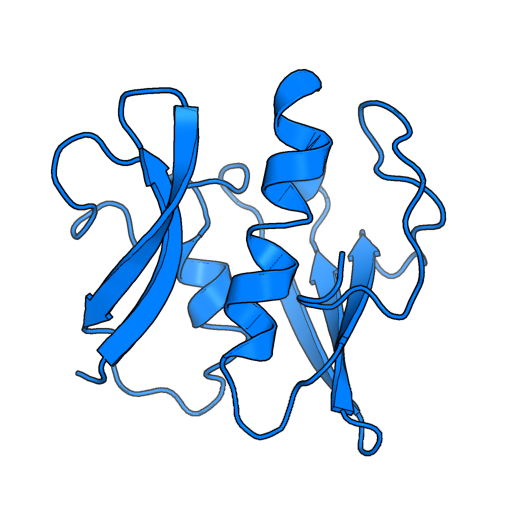A C 1
ATOM 1317 O O . LYS A 1 82 ? 17.883 24.652 -19.464 1.00 7.92 157 LYS A O 1
ATOM 1336 N N . LYS A 1 83 ? 18.993 24.199 -21.360 1.00 8.16 158 LYS A N 1
ATOM 1337 C CA . LYS A 1 83 ? 17.855 24.432 -22.237 1.00 8.06 158 LYS A CA 1
ATOM 1338 C C . LYS A 1 83 ? 16.542 23.882 -21.692 1.00 7.80 158 LYS A C 1
ATOM 1339 O O . LYS A 1 83 ? 15.530 24.586 -21.654 1.00 7.91 158 LYS A O 1
ATOM 1358 N N . GLU A 1 84 ? 16.544 22.609 -21.284 1.00 7.76 159 GLU A N 1
ATOM 1359 C CA . GLU A 1 84 ? 15.308 21.945 -20.937 1.00 7.99 159 GLU A CA 1
ATOM 1360 C C . GLU A 1 84 ? 14.722 22.407 -19.602 1.00 8.11 159 GLU A C 1
ATOM 1361 O O . GLU A 1 84 ? 13.589 22.057 -19.294 1.00 9.85 159 GLU A O 1
ATOM 1373 N N . ASP A 1 85 ? 15.459 23.247 -18.865 1.00 7.49 160 ASP A N 1
ATOM 1374 C CA . ASP A 1 85 ? 14.919 23.851 -17.633 1.00 7.85 160 ASP A CA 1
ATOM 1375 C C . ASP A 1 85 ? 14.264 25.204 -17.940 1.00 7.56 160 ASP A C 1
ATOM 1376 O O . ASP A 1 85 ? 13.788 25.899 -17.014 1.00 8.08 160 ASP A O 1
ATOM 1385 N N . GLU A 1 86 ? 14.149 25.598 -19.209 1.00 7.98 161 GLU A N 1
ATOM 1386 C CA . GLU A 1 86 ? 13.757 26.983 -19.519 1.00 7.72 161 GLU A CA 1
ATOM 1387 C C . GLU A 1 86 ? 12.402 27.364 -18.921 1.00 7.86 161 GLU A C 1
ATOM 1388 O O . GLU A 1 86 ? 12.275 28.394 -18.229 1.00 8.93 161 GLU A O 1
ATOM 1400 N N . GLN A 1 87 ? 11.380 26.559 -19.191 1.00 8.72 162 GLN A N 1
ATOM 1401 C CA . GLN A 1 87 ? 10.057 26.857 -18.645 1.00 10.00 162 GLN A CA 1
ATOM 1402 C C . GLN A 1 87 ? 10.001 26.709 -17.124 1.00 8.49 162 GLN A C 1
ATOM 1403 O O . GLN A 1 87 ? 9.317 27.484 -16.448 1.00 9.20 162 GLN A O 1
ATOM 1417 N N . LYS A 1 88 ? 10.729 25.739 -16.565 1.00 8.75 163 LYS A N 1
ATOM 1418 C CA . LYS A 1 88 ? 10.801 25.613 -15.093 1.00 8.72 163 LYS A CA 1
ATOM 1419 C C . LYS A 1 88 ? 11.358 26.872 -14.457 1.00 8.69 163 LYS A C 1
ATOM 1420 O O . LYS A 1 88 ? 10.905 27.284 -13.397 1.00 8.68 163 LYS A O 1
ATOM 1439 N N . ILE A 1 89 ? 12.337 27.486 -15.118 1.00 8.06 164 ILE A N 1
ATOM 1440 C CA . ILE A 1 89 ? 12.914 28.715 -14.602 1.00 8.29 164 ILE A CA 1
ATOM 1441 C C . ILE A 1 89 ? 11.902 29.857 -14.651 1.00 7.70 164 ILE A C 1
ATOM 1442 O O . ILE A 1 89 ? 11.750 30.608 -13.672 1.00 8.13 164 ILE A O 1
ATOM 1458 N N . VAL A 1 90 ? 11.183 29.993 -15.757 1.00 8.00 165 VAL A N 1
ATOM 1459 C CA . VAL A 1 90 ? 10.155 31.017 -15.849 1.00 8.22 165 VAL A CA 1
ATOM 1460 C C . VAL A 1 90 ? 9.130 30.802 -14.740 1.00 8.38 165 VAL A C 1
ATOM 1461 O O . VAL A 1 90 ? 8.733 31.760 -14.051 1.00 8.80 165 VAL A O 1
ATOM 1474 N N . GLN A 1 91 ? 8.702 29.554 -14.537 1.00 8.35 166 GLN A N 1
ATOM 1475 C CA A GLN A 1 91 ? 7.728 29.248 -13.503 0.70 8.34 166 GLN A CA 1
ATOM 1476 C CA B GLN A 1 91 ? 7.716 29.211 -13.509 0.30 8.52 166 GLN A CA 1
ATOM 1477 C C . GLN A 1 91 ? 8.251 29.538 -12.126 1.00 7.99 166 GLN A C 1
ATOM 1478 O O . GLN A 1 91 ? 7.553 30.124 -11.305 1.00 8.90 166 GLN A O 1
ATOM 1504 N N . SER A 1 92 ? 9.476 29.119 -11.849 1.00 7.68 167 SER A N 1
ATOM 1505 C CA . SER A 1 92 ? 10.047 29.359 -10.527 1.00 8.00 167 SER A CA 1
ATOM 1506 C C . SER A 1 92 ? 10.094 30.846 -10.205 1.00 7.70 167 SER A C 1
ATOM 1507 O O . SER A 1 92 ? 9.718 31.274 -9.115 1.00 7.92 167 SER A O 1
ATOM 1515 N N . VAL A 1 93 ? 10.611 31.644 -11.134 1.00 7.62 168 VAL A N 1
ATOM 1516 C CA . VAL A 1 93 ? 10.719 33.083 -10.917 1.00 7.60 168 VAL A CA 1
ATOM 1517 C C . VAL A 1 93 ? 9.324 33.688 -10.727 1.00 7.88 168 VAL A C 1
ATOM 1518 O O . VAL A 1 93 ? 9.094 34.504 -9.828 1.00 8.09 168 VAL A O 1
ATOM 1531 N N . THR A 1 94 ? 8.373 33.279 -11.568 1.00 8.02 169 THR A N 1
ATOM 1532 C CA . THR A 1 94 ? 7.030 33.832 -11.530 1.00 8.37 169 THR A CA 1
ATOM 1533 C C . THR A 1 94 ? 6.337 33.512 -10.200 1.00 7.93 169 THR A C 1
ATOM 1534 O O . THR A 1 94 ? 5.754 34.396 -9.560 1.00 8.72 169 THR A O 1
ATOM 1545 N N . TRP A 1 95 ? 6.376 32.249 -9.786 1.00 7.85 170 TRP A N 1
ATOM 1546 C CA . TRP A 1 95 ? 5.686 31.840 -8.577 1.00 8.11 170 TRP A CA 1
ATOM 1547 C C . TRP A 1 95 ? 6.385 32.411 -7.347 1.00 7.56 170 TRP A C 1
ATOM 1548 O O . TRP A 1 95 ? 5.716 32.785 -6.371 1.00 8.08 170 TRP A O 1
ATOM 1569 N N . THR A 1 96 ? 7.713 32.504 -7.374 1.00 7.22 171 THR A N 1
ATOM 1570 C CA . THR A 1 96 ? 8.423 33.073 -6.236 1.00 7.55 171 THR A CA 1
ATOM 1571 C C . THR A 1 96 ? 8.070 34.552 -6.064 1.00 7.64 171 THR A C 1
ATOM 1572 O O . THR A 1 96 ? 7.813 35.007 -4.941 1.00 8.56 171 THR A O 1
ATOM 1583 N N . LEU A 1 97 ? 8.010 35.312 -7.164 1.00 6.81 172 LEU A N 1
ATOM 1584 C CA . LEU A 1 97 ? 7.696 36.730 -7.040 1.00 7.47 172 LEU A CA 1
ATOM 1585 C C . LEU A 1 97 ? 6.260 36.991 -6.641 1.00 7.78 172 LEU A C 1
ATOM 1586 O O . LEU A 1 97 ? 5.977 37.914 -5.861 1.00 7.98 172 LEU A O 1
ATOM 1602 N N . THR A 1 98 ? 5.322 36.215 -7.194 1.00 7.66 173 THR A N 1
ATOM 1603 C CA . THR A 1 98 ? 3.918 36.518 -7.006 1.00 7.90 173 THR A CA 1
ATOM 1604 C C . THR A 1 98 ? 3.397 36.094 -5.634 1.00 7.83 173 THR A C 1
ATOM 1605 O O . THR A 1 98 ? 2.266 36.421 -5.305 1.00 8.45 173 THR A O 1
ATOM 1616 N N . GLN A 1 99 ? 4.220 35.479 -4.785 1.00 8.03 174 GLN A N 1
ATOM 1617 C CA . GLN A 1 99 ? 3.789 35.261 -3.404 1.00 7.96 174 GLN A CA 1
ATOM 1618 C C . GLN A 1 99 ? 3.554 36.585 -2.677 1.00 8.12 174 GLN A C 1
ATOM 1619 O O . GLN A 1 99 ? 2.792 36.631 -1.709 1.00 8.97 174 GLN A O 1
ATOM 1633 N N . PHE A 1 100 ? 4.254 37.644 -3.085 1.00 8.26 175 PHE A N 1
ATOM 1634 C CA . PHE A 1 100 ? 4.213 38.891 -2.347 1.00 8.24 175 PHE A CA 1
ATOM 1635 C C . PHE A 1 100 ? 2.953 39.682 -2.619 1.00 8.40 175 PHE A C 1
ATOM 1636 O O . PHE A 1 100 ? 2.402 39.651 -3.725 1.00 8.96 175 PHE A O 1
ATOM 1653 N N . SER A 1 101 ? 2.517 40.433 -1.619 1.00 9.19 176 SER A N 1
ATOM 1654 C CA . SER A 1 101 ? 1.249 41.151 -1.685 1.00 11.30 176 SER A CA 1
ATOM 1655 C C . SER A 1 101 ? 1.187 42.175 -2.799 1.00 8.83 176 SER A C 1
ATOM 1656 O O . SER A 1 101 ? 0.096 42.482 -3.298 1.00 9.35 176 SER A O 1
ATOM 1664 N N . SER A 1 102 ? 2.341 42.729 -3.175 1.00 8.45 177 SER A N 1
ATOM 1665 C CA . SER A 1 102 ? 2.374 43.807 -4.144 1.00 8.17 177 SER A CA 1
ATOM 1666 C C . SER A 1 102 ? 2.681 43.337 -5.571 1.00 7.81 177 SER A C 1
ATOM 1667 O O . SER A 1 102 ? 2.817 44.172 -6.461 1.00 8.62 177 SER A O 1
ATOM 1675 N N . ILE A 1 103 ? 2.775 42.025 -5.781 1.00 8.16 178 ILE A N 1
ATOM 1676 C CA . ILE A 1 103 ? 3.149 41.484 -7.094 1.00 7.91 178 ILE A CA 1
ATOM 1677 C C . ILE A 1 103 ? 2.130 40.439 -7.521 1.00 7.95 178 ILE A C 1
ATOM 1678 O O . ILE A 1 103 ? 1.998 39.405 -6.866 1.00 8.98 178 ILE A O 1
ATOM 1694 N N . ASP A 1 104 ? 1.456 40.677 -8.647 1.00 7.99 179 ASP A N 1
ATOM 1695 C CA . ASP A 1 104 ? 0.597 39.667 -9.228 1.00 8.90 179 ASP A CA 1
ATOM 1696 C C . ASP A 1 104 ? 1.004 39.192 -10.609 1.00 9.32 179 ASP A C 1
ATOM 1697 O O . ASP A 1 104 ? 0.396 38.257 -11.132 1.00 10.26 179 ASP A O 1
ATOM 1706 N N . LYS A 1 105 ? 2.030 39.790 -11.194 1.00 8.89 180 LYS A N 1
ATOM 1707 C CA . LYS A 1 105 ? 2.482 39.359 -12.518 1.00 9.93 180 LYS A CA 1
ATOM 1708 C C . LYS A 1 105 ? 3.942 39.809 -12.681 1.00 9.07 180 LYS A C 1
ATOM 1709 O O . LYS A 1 105 ? 4.433 40.674 -11.911 1.00 9.17 180 LYS A O 1
ATOM 1728 N N . VAL A 1 106 ? 4.609 39.250 -13.690 1.00 9.20 181 VAL A N 1
ATOM 1729 C CA . VAL A 1 106 ? 6.046 39.402 -13.814 1.00 8.50 181 VAL A CA 1
ATOM 1730 C C . VAL A 1 106 ? 6.400 39.694 -15.272 1.00 8.77 181 VAL A C 1
ATOM 1731 O O . VAL A 1 106 ? 5.839 39.094 -16.180 1.00 10.42 181 VAL A O 1
ATOM 1744 N N . LYS A 1 107 ? 7.383 40.570 -15.462 1.00 8.85 182 LYS A N 1
ATOM 1745 C CA . LYS A 1 107 ? 8.013 40.808 -16.745 1.00 10.34 182 LYS A CA 1
ATOM 1746 C C . LYS A 1 107 ? 9.498 40.563 -16.561 1.00 8.86 182 LYS A C 1
ATOM 1747 O O . LYS A 1 107 ? 10.072 41.008 -15.568 1.00 10.58 182 LYS A O 1
ATOM 1766 N N . LEU A 1 108 ? 10.108 39.848 -17.510 1.00 8.52 183 LEU A N 1
ATOM 1767 C CA . LEU A 1 108 ? 11.529 39.514 -17.441 1.00 8.85 183 LEU A CA 1
ATOM 1768 C C . LEU A 1 108 ? 12.345 40.394 -18.368 1.00 8.49 183 LEU A C 1
ATOM 1769 O O . LEU A 1 108 ? 11.951 40.666 -19.503 1.00 10.01 183 LEU A O 1
ATOM 1785 N N . ARG A 1 109 ? 13.526 40.774 -17.886 1.00 8.13 184 ARG A N 1
ATOM 1786 C CA . ARG A 1 109 ? 14.547 41.414 -18.711 1.00 8.01 184 ARG A CA 1
ATOM 1787 C C . ARG A 1 109 ? 15.890 40.752 -18.433 1.00 7.66 184 ARG A C 1
ATOM 1788 O O . ARG A 1 109 ? 16.087 40.133 -17.375 1.00 7.92 184 ARG A O 1
ATOM 1809 N N . ILE A 1 110 ? 16.802 40.873 -19.388 1.00 7.99 185 ILE A N 1
ATOM 1810 C CA . ILE A 1 110 ? 18.184 40.476 -19.165 1.00 7.64 185 ILE A CA 1
ATOM 1811 C C . ILE A 1 110 ? 19.063 41.623 -19.620 1.00 7.83 185 ILE A C 1
ATOM 1812 O O . ILE A 1 110 ? 18.892 42.111 -20.741 1.00 7.79 185 ILE A O 1
ATOM 1828 N N . ASN A 1 111 ? 19.965 42.097 -18.760 1.00 7.54 186 ASN A N 1
ATOM 1829 C CA . ASN A 1 111 ? 20.822 43.232 -19.096 1.00 7.68 186 ASN A CA 1
ATOM 1830 C C . ASN A 1 111 ? 20.028 44.446 -19.561 1.00 7.97 186 ASN A C 1
ATOM 1831 O O . ASN A 1 111 ? 20.490 45.203 -20.425 1.00 8.26 186 ASN A O 1
ATOM 1842 N N . GLY A 1 112 ? 18.839 44.641 -19.000 1.00 7.66 187 GLY A N 1
ATOM 1843 C CA . GLY A 1 112 ? 17.997 45.771 -19.390 1.00 7.43 187 GLY A CA 1
ATOM 1844 C C . GLY A 1 112 ? 17.268 45.659 -20.714 1.00 8.69 187 GLY A C 1
ATOM 1845 O O . GLY A 1 112 ? 16.573 46.598 -21.097 1.00 9.52 187 GLY A O 1
ATOM 1849 N N . HIS A 1 113 ? 17.407 44.524 -21.396 1.00 8.22 188 HIS A N 1
ATOM 1850 C CA . HIS A 1 113 ? 16.685 44.256 -22.633 1.00 8.92 188 HIS A CA 1
ATOM 1851 C C . HIS A 1 113 ? 15.362 43.583 -22.308 1.00 9.33 188 HIS A C 1
ATOM 1852 O O . HIS A 1 113 ? 15.310 42.625 -21.531 1.00 10.20 188 HIS A O 1
ATOM 1867 N N . GLU A 1 114 ? 14.300 44.004 -22.972 1.00 11.39 189 GLU A N 1
ATOM 1868 C CA . GLU A 1 114 ? 13.027 43.284 -22.802 1.00 13.56 189 GLU A CA 1
ATOM 1869 C C . GLU A 1 114 ? 13.089 41.864 -23.422 1.00 14.96 189 GLU A C 1
ATOM 1870 O O . GLU A 1 114 ? 13.708 41.748 -24.478 1.00 17.26 189 GLU A O 1
ATOM 1882 N N . LEU A 1 115 ? 12.541 40.823 -22.753 1.00 20.44 190 LEU A N 1
ATOM 1883 C CA . LEU A 1 115 ? 12.520 39.437 -23.271 1.00 20.78 190 LEU A CA 1
ATOM 1884 C C . LEU A 1 115 ? 11.148 39.097 -23.883 1.00 24.84 190 LEU A C 1
ATOM 1885 O O . LEU A 1 115 ? 10.175 39.107 -23.123 1.00 33.68 190 LEU A O 1
ATOM 1901 N N . LYS A 1 116 ? 11.120 38.865 -25.217 1.00 19.20 191 LYS A N 1
ATOM 1902 C CA . LYS A 1 116 ? 10.004 38.255 -26.033 1.00 20.37 191 LYS A CA 1
ATOM 1903 C C . LYS A 1 116 ? 10.134 36.719 -25.935 1.00 14.07 191 LYS A C 1
ATOM 1904 O O . LYS A 1 116 ? 9.132 35.992 -26.094 1.00 14.33 191 LYS A O 1
ATOM 1923 N N . GLU A 1 117 ? 11.370 36.192 -25.755 1.00 12.82 192 GLU A N 1
ATOM 1924 C CA . GLU A 1 117 ? 11.630 34.790 -25.675 1.00 12.12 192 GLU A CA 1
ATOM 1925 C C . GLU A 1 117 ? 12.740 34.577 -24.669 1.00 11.26 192 GLU A C 1
ATOM 1926 O O . GLU A 1 117 ? 13.576 35.442 -24.483 1.00 12.01 192 GLU A O 1
ATOM 1938 N N . MET A 1 118 ? 12.753 33.406 -24.058 1.00 9.72 193 MET A N 1
ATOM 1939 C CA . MET A 1 118 ? 13.860 33.058 -23.195 1.00 9.28 193 MET A CA 1
ATOM 1940 C C . MET A 1 118 ? 15.089 32.779 -24.082 1.00 9.64 193 MET A C 1
ATOM 1941 O O . MET A 1 118 ? 14.960 32.256 -25.195 1.00 10.59 193 MET A O 1
ATOM 1955 N N . PRO A 1 119 ? 16.285 33.070 -23.552 1.00 9.38 194 PRO A N 1
ATOM 1956 C CA . PRO A 1 119 ? 17.476 33.098 -24.443 1.00 10.93 194 PRO A CA 1
ATOM 1957 C C . PRO A 1 119 ? 18.040 31.784 -24.952 1.00 10.51 194 PRO A C 1
ATOM 1958 O O . PRO A 1 119 ? 18.484 31.676 -26.108 1.00 13.42 194 PRO A O 1
ATOM 1969 N N . VAL A 1 120 ? 18.038 30.766 -24.112 1.00 9.57 195 VAL A N 1
ATOM 1970 C CA . VAL A 1 120 ? 18.697 29.534 -24.507 1.00 9.47 195 VAL A CA 1
ATOM 1971 C C . VAL A 1 120 ? 17.961 28.713 -25.537 1.00 9.65 195 VAL A C 1
ATOM 1972 O O . VAL A 1 120 ? 18.571 28.256 -26.533 1.00 12.39 195 VAL A O 1
ATOM 1985 N N . GLY A 1 121 ? 16.672 28.528 -25.290 1.00 9.86 196 GLY A N 1
ATOM 1986 C CA . GLY A 1 121 ? 15.849 27.690 -26.132 1.00 10.21 196 GLY A CA 1
ATOM 1987 C C . GLY A 1 121 ? 14.771 28.430 -26.903 1.00 10.82 196 GLY A C 1
ATOM 1988 O O . GLY A 1 121 ? 14.084 27.796 -27.689 1.00 14.46 196 GLY A O 1
ATOM 1992 N N . GLY A 1 122 ? 14.554 29.723 -26.676 1.00 10.04 197 GLY A N 1
ATOM 1993 C CA . GLY A 1 122 ? 13.565 30.480 -27.420 1.00 10.41 197 GLY A CA 1
ATOM 1994 C C . GLY A 1 122 ? 12.119 30.382 -26.949 1.00 9.94 197 GLY A C 1
ATOM 1995 O O . GLY A 1 122 ? 11.228 30.827 -27.642 1.00 12.24 197 GLY A O 1
ATOM 1999 N N . THR A 1 123 ? 11.876 29.839 -25.764 1.00 10.44 198 THR A N 1
ATOM 2000 C CA . THR A 1 123 ? 10.504 29.727 -25.262 1.00 10.81 198 THR A CA 1
ATOM 2001 C C . THR A 1 123 ? 9.864 31.121 -25.294 1.00 11.08 198 THR A C 1
ATOM 2002 O O . THR A 1 123 ? 10.364 32.016 -24.636 1.00 11.09 198 THR A O 1
ATOM 2013 N N . PRO A 1 124 ? 8.712 31.282 -25.964 1.00 12.52 199 PRO A N 1
ATOM 2014 C CA . PRO A 1 124 ? 8.056 32.597 -25.911 1.00 14.24 199 PRO A CA 1
ATOM 2015 C C . PRO A 1 124 ? 7.578 32.952 -24.509 1.00 14.14 199 PRO A C 1
ATOM 2016 O O . PRO A 1 124 ? 7.087 32.083 -23.779 1.00 17.48 199 PRO A O 1
ATOM 2027 N N . ILE A 1 125 ? 7.712 34.217 -24.134 1.00 14.17 200 ILE A N 1
ATOM 2028 C C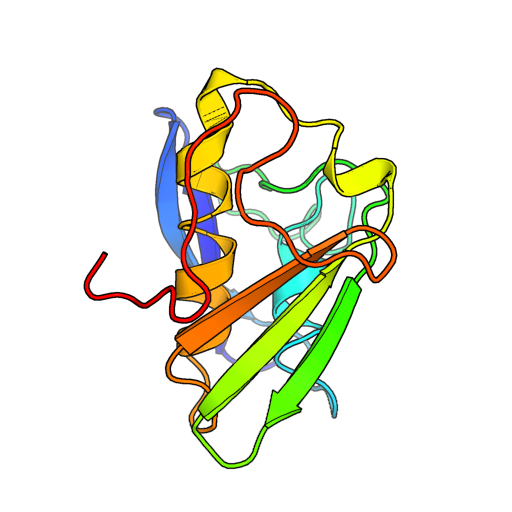A . ILE A 1 125 ? 7.233 34.690 -22.822 1.00 15.98 200 ILE A CA 1
ATOM 2029 C C . ILE A 1 125 ? 6.516 36.026 -22.993 1.00 21.31 200 ILE A C 1
ATOM 2030 O O . ILE A 1 125 ? 6.921 36.876 -23.791 1.00 23.58 200 ILE A O 1
ATOM 2046 N N . SER A 1 126 ? 5.449 36.199 -22.224 1.00 21.10 201 SER A N 1
ATOM 2047 C CA . SER A 1 126 ? 4.685 37.439 -22.197 1.00 20.57 201 SER A CA 1
ATOM 2048 C C . SER A 1 126 ? 5.193 38.378 -21.112 1.00 22.66 201 SER A C 1
ATOM 2049 O O . SER A 1 126 ? 6.075 38.033 -20.341 1.00 21.41 201 SER A O 1
ATOM 2057 N N . ASP A 1 127 ? 4.639 39.585 -21.075 1.00 21.54 202 ASP A N 1
ATOM 2058 C CA . ASP A 1 127 ? 5.033 40.580 -20.090 1.00 21.20 202 ASP A CA 1
ATOM 2059 C C . ASP A 1 127 ? 4.119 40.588 -18.860 1.00 18.73 202 ASP A C 1
ATOM 2060 O O . ASP A 1 127 ? 4.289 41.414 -17.957 1.00 23.07 202 ASP A O 1
ATOM 2069 N N . ASP A 1 128 ? 3.264 39.566 -18.765 1.00 16.66 203 ASP A N 1
ATOM 2070 C CA . ASP A 1 128 ? 2.321 39.445 -17.672 1.00 20.74 203 ASP A CA 1
ATOM 2071 C C . ASP A 1 128 ? 2.282 37.991 -17.210 1.00 18.19 203 ASP A C 1
ATOM 2072 O O . ASP A 1 128 ? 1.218 37.438 -16.931 1.00 20.13 203 ASP A O 1
ATOM 2081 N N . LEU A 1 129 ? 3.468 37.412 -17.041 1.00 14.20 204 LEU A N 1
ATOM 2082 C CA . LEU A 1 129 ? 3.609 36.043 -16.520 1.00 11.92 204 LEU A CA 1
ATOM 2083 C C . LEU A 1 129 ? 2.893 36.014 -15.179 1.00 11.58 204 LEU A C 1
ATOM 2084 O O . LEU A 1 129 ? 3.059 36.934 -14.375 1.00 13.16 204 LEU A O 1
ATOM 2100 N N . SER A 1 130 ? 2.137 34.968 -14.909 1.00 11.77 205 SER A N 1
ATOM 2101 C CA . SER A 1 130 ? 1.438 34.876 -13.642 1.00 11.87 205 SER A CA 1
ATOM 2102 C C . SER A 1 130 ? 1.219 33.419 -13.292 1.00 12.12 205 SER A C 1
ATOM 2103 O O . SER A 1 130 ? 1.502 32.515 -14.095 1.00 13.29 205 SER A O 1
ATOM 2111 N N . ARG A 1 131 ? 0.640 33.187 -12.122 1.00 12.97 206 ARG A N 1
ATOM 2112 C CA . ARG A 1 131 ? 0.402 31.818 -11.681 1.00 13.15 206 ARG A CA 1
ATOM 2113 C C . ARG A 1 131 ? -0.646 31.119 -12.527 1.00 17.77 206 ARG A C 1
ATOM 2114 O O . ARG A 1 131 ? -0.671 29.888 -12.606 1.00 20.80 206 ARG A O 1
ATOM 2135 N N . LYS A 1 132 ? -1.441 31.898 -13.252 1.00 18.72 207 LYS A N 1
ATOM 2136 C CA . LYS A 1 132 ? -2.385 31.329 -14.220 1.00 26.57 207 LYS A CA 1
ATOM 2137 C C . LYS A 1 132 ? -1.711 30.503 -15.315 1.00 26.22 207 LYS A C 1
ATOM 2138 O O . LYS A 1 132 ? -2.350 29.649 -15.915 1.00 30.86 207 LYS A O 1
ATOM 2157 N N . ASP A 1 133 ? -0.454 30.816 -15.626 1.00 24.91 208 ASP A N 1
ATOM 2158 C CA . ASP A 1 133 ? 0.299 30.104 -16.659 1.00 25.32 208 ASP A CA 1
ATOM 2159 C C . ASP A 1 133 ? 0.566 28.653 -16.260 1.00 32.97 208 ASP A C 1
ATOM 2160 O O . ASP A 1 133 ? 0.588 28.332 -15.071 1.00 28.90 208 ASP A O 1
#

Radius of gyration: 13.52 Å; Cα contacts (8 Å, |Δi|>4): 270; chains: 1; bounding box: 29×36×38 Å

InterPro domains:
  IPR019606 GerMN domain [PF10646] (81-190)
  IPR019606 GerMN domain [PF10646] (227-341)
  IPR019606 GerMN domain [SM00909] (104-194)
  IPR019606 GerMN domain [SM00909] (255-346)

Organism: Bacillus subtilis (strain 168) (NCBI:txid224308)

Secondary structure (DSSP, 8-state):
-EEEEEEEE-TTS-EEEEEEEE---S-HHHHHHHTTBTTSGGGGGPPTT-B--BPTT--EEEEE-TTSEEEEEE-GGGG-S-GGGHHHHHHHHHHHHHTSTT-SEEEEEETTEE-SB-TTT--B--SSB-TT-

B-factor: mean 14.53, std 11.37, range [6.69, 113.98]